Protein AF-A0A0F8DJJ4-F1 (afdb_monomer_lite)

Foldseek 3Di:
DDADDWDQVPDPLPCPLQQQQQLCQAPNSDNVVQVPDVVRRGGQWDWDQDVVVNTITIQHDRLDQPLVLQVPQPQSQWDADPPVSHIDGHPVSDPPPCPSQVPPPRNCVVVVVVVVVDDPDDDPPDDDDPPPPPPPDDD

Sequence (139 aa):
MKDVIIRPERCLGCHSCEVACAVAHSKSKTLFSALGEEPAPKKRISVEYISALEASVPITCRHCEDAPCVSVCPTKALSRDTITSTVSHNPERCVDCWTCSTVCTRFSSLYQLILAAGCWTCLLYTSPSPRDKRQSRMP

Secondary structure (DSSP, 8-state):
-------GGG-----HHHHHHHHHHSSS-SHHHHTT-SSPPPPSEEEEEEGGGTEEEEEE----SS-HHHHT-TT--EEE-TTT--EEE-TTT-----HHHHS-TTTGGGTHHHHHTS--SS-------TTGGGSS---

Structure (mmCIF, N/CA/C/O backbone):
data_AF-A0A0F8DJJ4-F1
#
_entry.id   AF-A0A0F8DJJ4-F1
#
loop_
_atom_site.group_PDB
_atom_site.id
_atom_site.type_symbol
_atom_site.label_atom_id
_atom_site.label_alt_id
_atom_site.label_comp_id
_atom_site.label_asym_id
_atom_site.label_entity_id
_atom_site.label_seq_id
_atom_site.pdbx_PDB_ins_code
_atom_site.Cartn_x
_atom_site.Cartn_y
_atom_site.Cartn_z
_atom_site.occupancy
_atom_site.B_iso_or_equiv
_atom_site.auth_seq_id
_atom_site.auth_comp_id
_atom_site.auth_asym_id
_atom_site.auth_atom_id
_atom_site.pdbx_PDB_model_num
ATOM 1 N N . MET A 1 1 ? -14.661 -1.885 -13.946 1.00 56.75 1 MET A N 1
ATOM 2 C CA . MET A 1 1 ? -13.353 -1.943 -13.261 1.00 56.75 1 MET A CA 1
ATOM 3 C C . MET A 1 1 ? -12.715 -0.564 -13.361 1.00 56.75 1 MET A C 1
ATOM 5 O O . MET A 1 1 ? -12.893 0.076 -14.391 1.00 56.75 1 MET A O 1
ATOM 9 N N . LYS A 1 2 ? -12.108 -0.050 -12.285 1.00 73.31 2 LYS A N 1
ATOM 10 C CA . LYS A 1 2 ? -11.396 1.238 -12.306 1.00 73.31 2 LYS A CA 1
ATOM 11 C C . LYS A 1 2 ? -9.904 0.937 -12.261 1.00 73.31 2 LYS A C 1
ATOM 13 O O . LYS A 1 2 ? -9.431 0.464 -11.234 1.00 73.31 2 LYS A O 1
ATOM 18 N N . ASP A 1 3 ? -9.202 1.229 -13.348 1.00 80.69 3 ASP A N 1
ATOM 19 C CA . ASP A 1 3 ? -7.773 0.949 -13.470 1.00 80.69 3 ASP A CA 1
ATOM 20 C C . ASP A 1 3 ? -6.945 2.221 -13.315 1.00 80.69 3 ASP A C 1
ATOM 22 O O . ASP A 1 3 ? -7.322 3.300 -13.776 1.00 80.69 3 ASP A O 1
ATOM 26 N N . VAL A 1 4 ? -5.792 2.082 -12.663 1.00 86.62 4 VAL A N 1
ATOM 27 C CA . VAL A 1 4 ? -4.810 3.155 -12.501 1.00 86.62 4 VAL A CA 1
ATOM 28 C C . VAL A 1 4 ? -3.564 2.781 -13.290 1.00 86.62 4 VAL A C 1
ATOM 30 O O . VAL A 1 4 ? -2.899 1.792 -12.984 1.00 86.62 4 VAL A O 1
ATOM 33 N N . ILE A 1 5 ? -3.241 3.587 -14.301 1.00 89.12 5 ILE A N 1
ATOM 34 C CA . ILE A 1 5 ? -2.055 3.400 -15.140 1.00 89.12 5 ILE A CA 1
ATOM 35 C C . ILE A 1 5 ? -0.997 4.413 -14.715 1.00 89.12 5 ILE A C 1
ATOM 37 O O . ILE A 1 5 ? -1.226 5.622 -14.743 1.00 89.12 5 ILE A O 1
ATOM 41 N N . ILE A 1 6 ? 0.176 3.908 -14.343 1.00 88.56 6 ILE A N 1
ATOM 42 C CA . ILE A 1 6 ? 1.329 4.715 -13.946 1.00 88.56 6 ILE A CA 1
ATOM 43 C C . ILE A 1 6 ? 2.305 4.746 -15.118 1.00 88.56 6 ILE A C 1
ATOM 45 O O . ILE A 1 6 ? 2.630 3.701 -15.675 1.00 88.56 6 ILE A O 1
ATOM 49 N N . ARG A 1 7 ? 2.759 5.950 -15.475 1.00 91.06 7 ARG A N 1
ATOM 50 C CA . ARG A 1 7 ? 3.767 6.213 -16.510 1.00 91.06 7 ARG A CA 1
ATOM 51 C C . ARG A 1 7 ? 5.056 6.713 -15.849 1.00 91.06 7 ARG A C 1
ATOM 53 O O . ARG A 1 7 ? 5.145 7.919 -15.595 1.00 91.06 7 ARG A O 1
ATOM 60 N N . PRO A 1 8 ? 6.003 5.820 -15.498 1.00 89.38 8 PRO A N 1
ATOM 61 C CA . PRO A 1 8 ? 7.274 6.188 -14.868 1.00 89.38 8 PRO A CA 1
ATOM 62 C C . PRO A 1 8 ? 8.023 7.292 -15.612 1.00 89.38 8 PRO A C 1
ATOM 64 O O . PRO A 1 8 ? 8.563 8.197 -14.989 1.00 89.38 8 PRO A O 1
ATOM 67 N N . GLU A 1 9 ? 7.960 7.280 -16.943 1.00 91.44 9 GLU A N 1
ATOM 68 C CA . GLU A 1 9 ? 8.633 8.227 -17.830 1.00 91.44 9 GLU A CA 1
ATOM 69 C C . GLU A 1 9 ? 8.157 9.682 -17.670 1.00 91.44 9 GLU A C 1
ATOM 71 O O . GLU A 1 9 ? 8.807 10.609 -18.142 1.00 91.44 9 GLU A O 1
ATOM 76 N N . ARG A 1 10 ? 7.017 9.902 -17.001 1.00 92.69 10 ARG A N 1
ATOM 77 C CA . ARG A 1 10 ? 6.477 11.239 -16.697 1.00 92.69 10 ARG A CA 1
ATOM 78 C C . ARG A 1 10 ? 6.611 11.616 -15.224 1.00 92.69 10 ARG A C 1
ATOM 80 O O . ARG A 1 10 ? 6.175 12.697 -14.829 1.00 92.69 10 ARG A O 1
ATOM 87 N N . CYS A 1 11 ? 7.132 10.722 -14.388 1.00 93.69 11 CYS A N 1
ATOM 88 C CA . CYS A 1 11 ? 7.255 10.974 -12.963 1.00 93.69 11 CYS A CA 1
ATOM 89 C C . CYS A 1 11 ? 8.515 11.794 -12.676 1.00 93.69 11 CYS A C 1
ATOM 91 O O . CYS A 1 11 ? 9.627 11.348 -12.930 1.00 93.69 11 CYS A O 1
ATOM 93 N N . LEU A 1 12 ? 8.334 12.975 -12.083 1.00 95.25 12 LEU A N 1
ATOM 94 C CA . LEU A 1 12 ? 9.433 13.866 -11.688 1.00 95.25 12 LEU A CA 1
ATOM 95 C C . LEU A 1 12 ? 9.912 13.642 -10.244 1.00 95.25 12 LEU A C 1
ATOM 97 O O . LEU A 1 12 ? 10.706 14.424 -9.736 1.00 95.25 12 LEU A O 1
ATOM 101 N N . GLY A 1 13 ? 9.365 12.649 -9.536 1.00 94.12 13 GLY A N 1
ATOM 102 C CA . GLY A 1 13 ? 9.729 12.402 -8.139 1.00 94.12 13 GLY A CA 1
ATOM 103 C C . GLY A 1 13 ? 9.310 13.511 -7.161 1.00 94.12 13 GLY A C 1
ATOM 104 O O . GLY A 1 13 ? 9.92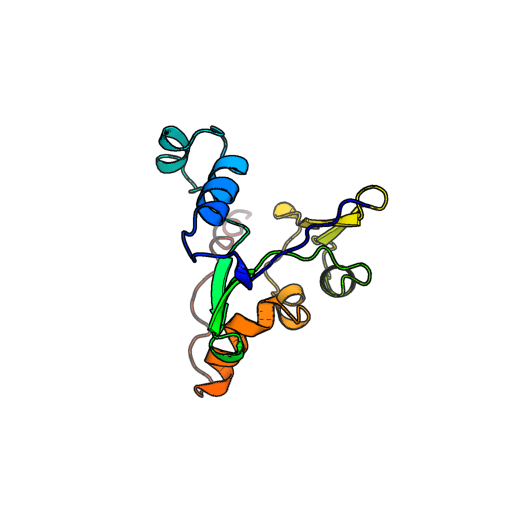1 13.663 -6.118 1.00 94.12 13 GLY A O 1
ATOM 105 N N . CYS A 1 14 ? 8.274 14.306 -7.455 1.00 96.25 14 CYS A N 1
ATOM 106 C CA . CYS A 1 14 ? 7.904 15.471 -6.631 1.00 96.25 14 CYS A CA 1
ATOM 107 C C . CYS A 1 14 ? 7.113 15.154 -5.342 1.00 96.25 14 CYS A C 1
ATOM 109 O O . CYS A 1 14 ? 6.713 16.076 -4.637 1.00 96.25 14 CYS A O 1
ATOM 111 N N . HIS A 1 15 ? 6.816 13.879 -5.056 1.00 95.06 15 HIS A N 1
ATOM 112 C CA . HIS A 1 15 ? 6.054 13.409 -3.879 1.00 95.06 15 HIS A CA 1
ATOM 113 C C . HIS A 1 15 ? 4.646 14.015 -3.672 1.00 95.06 15 HIS A C 1
ATOM 115 O O . HIS A 1 15 ? 3.977 13.726 -2.680 1.00 95.06 15 HIS A O 1
ATOM 121 N N . SER A 1 16 ? 4.121 14.782 -4.630 1.00 96.06 16 SER A N 1
ATOM 122 C CA . SER A 1 16 ? 2.794 15.411 -4.535 1.00 96.06 16 SER A CA 1
ATOM 123 C C . SER A 1 16 ? 1.658 14.399 -4.335 1.00 96.06 16 SER A C 1
ATOM 125 O O . SER A 1 16 ? 0.734 14.644 -3.562 1.00 96.06 16 SER A O 1
ATOM 127 N N . CYS A 1 17 ? 1.749 13.228 -4.973 1.00 95.25 17 CYS A N 1
ATOM 128 C CA . CYS A 1 17 ? 0.775 12.146 -4.821 1.00 95.25 17 CYS A CA 1
ATOM 129 C C . CYS A 1 17 ? 0.747 11.548 -3.404 1.00 95.25 17 CYS A C 1
ATOM 131 O O . CYS A 1 17 ? -0.309 11.121 -2.939 1.00 95.25 17 CYS A O 1
A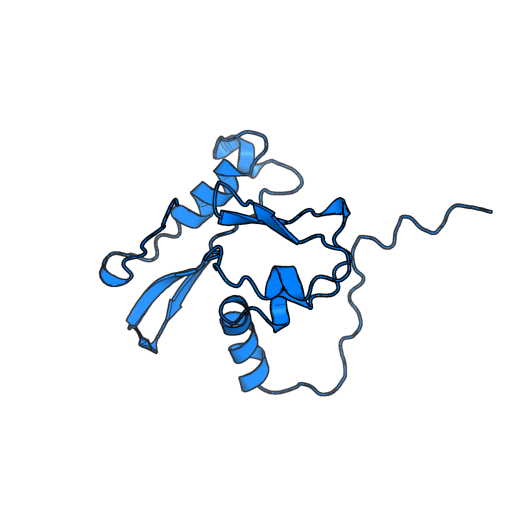TOM 133 N N . GLU A 1 18 ? 1.872 11.559 -2.688 1.00 94.75 18 GLU A N 1
ATOM 134 C CA . GLU A 1 18 ? 1.943 11.097 -1.302 1.00 94.75 18 GLU A CA 1
ATOM 135 C C . GLU A 1 18 ? 1.202 12.049 -0.366 1.00 94.75 18 GLU A C 1
ATOM 137 O O . GLU A 1 18 ? 0.381 11.613 0.444 1.00 94.75 18 GLU A O 1
ATOM 142 N N . VAL A 1 19 ? 1.461 13.352 -0.525 1.00 95.19 19 VAL A N 1
ATOM 143 C CA . VAL A 1 19 ? 0.804 14.421 0.235 1.00 95.19 19 VAL A CA 1
ATOM 144 C C . VAL A 1 19 ? -0.693 14.417 -0.053 1.00 95.19 19 VAL A C 1
ATOM 146 O O . VAL A 1 19 ? -1.497 14.392 0.875 1.00 95.19 19 VAL A O 1
ATOM 149 N N . ALA A 1 20 ? -1.080 14.353 -1.330 1.00 96.19 20 ALA A N 1
ATOM 150 C CA . ALA A 1 20 ? -2.480 14.276 -1.732 1.00 96.19 20 ALA A CA 1
ATOM 151 C C . ALA A 1 20 ? -3.181 13.054 -1.120 1.00 96.19 20 ALA A C 1
ATOM 153 O O . ALA A 1 20 ? -4.308 13.166 -0.644 1.00 96.19 20 ALA A O 1
ATOM 154 N N . CYS A 1 21 ? -2.506 11.901 -1.067 1.00 95.06 21 CYS A N 1
ATOM 155 C CA . CYS A 1 21 ? -3.039 10.704 -0.424 1.00 95.06 21 CYS A CA 1
ATOM 156 C C . CYS A 1 21 ? -3.233 10.905 1.086 1.00 95.06 21 CYS A C 1
ATOM 158 O O . CYS A 1 21 ? -4.302 10.593 1.609 1.00 95.06 21 CYS A O 1
ATOM 160 N N . ALA A 1 22 ? -2.237 11.448 1.789 1.00 94.94 22 ALA A N 1
ATOM 161 C CA . ALA A 1 22 ? -2.355 11.722 3.218 1.00 94.94 22 ALA A CA 1
ATOM 162 C C . ALA A 1 22 ? -3.521 12.683 3.509 1.00 94.94 22 ALA A C 1
ATOM 164 O O . ALA A 1 22 ? -4.381 12.365 4.327 1.00 94.94 22 ALA A O 1
ATOM 165 N N . VAL A 1 23 ? -3.627 13.795 2.773 1.00 96.00 23 VAL A N 1
ATOM 166 C CA . VAL A 1 23 ? -4.724 14.770 2.918 1.00 96.00 23 VAL A CA 1
ATOM 167 C C . VAL A 1 23 ? -6.083 14.143 2.595 1.00 96.00 23 VAL A C 1
ATOM 169 O O . VAL A 1 23 ? -7.039 14.312 3.347 1.00 96.00 23 VAL A O 1
ATOM 172 N N . ALA A 1 24 ? -6.182 13.340 1.532 1.00 95.19 24 ALA A N 1
ATOM 173 C CA . ALA A 1 24 ? -7.421 12.640 1.187 1.00 95.19 24 ALA A CA 1
ATOM 174 C C . ALA A 1 24 ? -7.887 11.674 2.289 1.00 95.19 24 ALA A C 1
ATOM 176 O O . ALA A 1 24 ? -9.073 11.351 2.372 1.00 95.19 24 ALA A O 1
ATOM 177 N N . HIS A 1 25 ? -6.982 11.229 3.161 1.00 92.06 25 HIS A N 1
ATOM 178 C CA . HIS A 1 25 ? -7.269 10.324 4.268 1.00 92.06 25 HIS A CA 1
ATOM 179 C C . HIS A 1 25 ? -7.164 10.957 5.657 1.00 92.06 25 HIS A C 1
ATOM 181 O O . HIS A 1 25 ? -7.378 10.251 6.642 1.00 92.06 25 HIS A O 1
ATOM 187 N N . SER A 1 26 ? -6.923 12.265 5.739 1.00 94.94 26 SER A N 1
ATOM 188 C CA . SER A 1 26 ? -7.065 13.025 6.976 1.00 94.94 26 SER A CA 1
ATOM 189 C C . SER A 1 26 ? -8.543 13.204 7.332 1.00 94.94 26 SER A C 1
ATOM 191 O O . SER A 1 26 ? -9.436 12.954 6.507 1.00 94.94 26 SER A O 1
ATOM 193 N N . LYS A 1 27 ? -8.826 13.606 8.570 1.00 93.81 27 LYS A N 1
ATOM 194 C CA . LYS A 1 27 ? -10.182 13.958 9.009 1.00 93.81 27 LYS A CA 1
ATOM 195 C C . LYS A 1 27 ? -10.622 15.287 8.393 1.00 93.81 27 LYS A C 1
ATOM 197 O O . LYS A 1 27 ? -11.766 15.410 7.973 1.00 93.81 27 LYS A O 1
ATOM 202 N N . SER A 1 28 ? -9.704 16.246 8.302 1.00 93.38 28 SER A N 1
ATOM 203 C CA . SER A 1 28 ? -9.949 17.612 7.825 1.00 93.38 28 SER A CA 1
ATOM 204 C C . SER A 1 28 ? -10.085 17.752 6.308 1.00 93.38 28 SER A C 1
ATOM 206 O O . SER A 1 28 ? -10.713 18.700 5.849 1.00 93.38 28 SER A O 1
ATOM 208 N N . LYS A 1 29 ? -9.499 16.837 5.521 1.00 94.44 29 LYS A N 1
ATOM 209 C CA . LYS A 1 29 ? -9.424 16.897 4.045 1.00 94.44 29 LYS A CA 1
ATOM 210 C C . LYS A 1 29 ? -8.739 18.146 3.476 1.00 94.44 29 LYS A C 1
ATOM 212 O O . LYS A 1 29 ? -8.823 18.395 2.276 1.00 94.44 29 LYS A O 1
ATOM 217 N N . THR A 1 30 ? -8.029 18.912 4.300 1.00 94.62 30 THR A N 1
ATOM 218 C CA . THR A 1 30 ? -7.296 20.115 3.893 1.00 94.62 30 THR A CA 1
ATOM 219 C C . THR A 1 30 ? -5.847 20.014 4.346 1.00 94.62 30 THR A C 1
ATOM 221 O O . THR A 1 30 ? -5.559 19.486 5.416 1.00 94.62 30 THR A O 1
ATOM 224 N N . LEU A 1 31 ? -4.913 20.512 3.530 1.00 92.38 31 LEU A N 1
ATOM 225 C CA . LEU A 1 31 ? -3.481 20.352 3.796 1.00 92.38 31 LEU A CA 1
ATOM 226 C C . LEU A 1 31 ? -3.067 20.950 5.148 1.00 92.38 31 LEU A C 1
ATOM 228 O O . LEU A 1 31 ? -2.474 20.255 5.964 1.00 92.38 31 LEU A O 1
ATOM 232 N N . PHE A 1 32 ? -3.407 22.215 5.398 1.00 93.62 32 PHE A N 1
ATOM 233 C CA . PHE A 1 32 ? -2.969 22.925 6.602 1.00 93.62 32 PHE A CA 1
ATOM 234 C C . PHE A 1 32 ? -3.523 22.317 7.891 1.00 93.62 32 PHE A C 1
ATOM 236 O O . PHE A 1 32 ? -2.795 22.194 8.870 1.00 93.62 32 PHE A O 1
ATOM 243 N N . SER A 1 33 ? -4.789 21.898 7.891 1.00 92.19 33 SER A N 1
ATOM 244 C CA . SER A 1 33 ? -5.397 21.271 9.065 1.00 92.19 33 SER A CA 1
ATOM 245 C C . SER A 1 33 ? -4.902 19.838 9.269 1.00 92.19 33 SER A C 1
ATOM 247 O O . SER A 1 33 ? -4.706 19.428 10.408 1.00 92.19 33 SER A O 1
ATOM 249 N N . ALA A 1 34 ? -4.631 19.098 8.187 1.00 92.88 34 ALA A N 1
ATOM 250 C CA . ALA A 1 34 ? -4.129 17.726 8.244 1.00 92.88 34 ALA A CA 1
ATOM 251 C C . ALA A 1 34 ? -2.755 17.607 8.923 1.00 92.88 34 ALA A C 1
ATOM 253 O O . ALA A 1 34 ? -2.468 16.573 9.522 1.00 92.88 34 ALA A O 1
ATOM 254 N N . LEU A 1 35 ? -1.919 18.650 8.851 1.00 90.94 35 LEU A N 1
ATOM 255 C CA . LEU A 1 35 ? -0.599 18.684 9.494 1.00 90.94 35 LEU A CA 1
ATOM 256 C C . LEU A 1 35 ? -0.669 18.674 11.028 1.00 90.94 35 LEU A C 1
ATOM 258 O O . LEU A 1 35 ? 0.282 18.235 11.664 1.00 90.94 35 LEU A O 1
ATOM 262 N N . GLY A 1 36 ? -1.768 19.160 11.612 1.00 92.69 36 GLY A N 1
ATOM 263 C CA . GLY A 1 36 ? -1.967 19.226 13.063 1.00 92.69 36 GLY A CA 1
ATOM 264 C C . GLY A 1 36 ? -2.830 18.100 13.637 1.00 92.69 36 GLY A C 1
ATOM 265 O O . GLY A 1 36 ? -3.219 18.172 14.800 1.00 92.69 36 GLY A O 1
ATOM 266 N N . GLU A 1 37 ? -3.201 17.096 12.838 1.00 93.12 37 GLU A N 1
ATOM 267 C CA . GLU A 1 37 ? -4.032 15.986 13.309 1.00 93.12 37 GLU A CA 1
ATOM 268 C C . GLU A 1 37 ? -3.226 14.967 14.118 1.00 93.12 37 GLU A C 1
ATOM 270 O O . GLU A 1 37 ? -2.165 14.519 13.692 1.00 93.12 37 GLU A O 1
ATOM 275 N N . GLU A 1 38 ? -3.799 14.519 15.238 1.00 92.06 38 GLU A N 1
ATOM 276 C CA . GLU A 1 38 ? -3.292 13.394 16.023 1.00 92.06 38 GLU A CA 1
ATOM 277 C C . GLU A 1 38 ? -4.325 12.248 16.041 1.00 92.06 38 GLU A C 1
ATOM 279 O O . GLU A 1 38 ? -5.464 12.435 16.497 1.00 92.06 38 GLU A O 1
ATOM 284 N N . PRO A 1 39 ? -3.986 11.047 15.531 1.00 87.81 39 PRO A N 1
ATOM 285 C CA . PRO A 1 39 ? -2.723 10.683 14.880 1.00 87.81 39 PRO A CA 1
ATOM 286 C C . PRO A 1 39 ? -2.572 11.305 13.483 1.00 87.81 39 PRO A C 1
ATOM 288 O O . PRO A 1 39 ? -3.561 11.459 12.761 1.00 87.81 39 PRO A O 1
ATOM 291 N N . ALA A 1 40 ? -1.324 11.553 13.075 1.00 88.38 40 ALA A N 1
ATOM 292 C CA . ALA A 1 40 ? -1.015 12.083 11.751 1.00 88.38 40 ALA A CA 1
ATOM 293 C C . ALA A 1 40 ? -1.582 11.196 10.618 1.00 88.38 40 ALA A C 1
ATOM 295 O O . ALA A 1 40 ? -1.502 9.956 10.683 1.00 88.38 40 ALA A O 1
ATOM 296 N N . PRO A 1 41 ? -2.134 11.798 9.549 1.00 91.00 41 PRO A N 1
ATOM 297 C CA . PRO A 1 41 ? -2.686 11.052 8.430 1.00 91.00 41 PRO A CA 1
ATOM 298 C C . PRO A 1 41 ? -1.596 10.274 7.691 1.00 91.00 41 PRO A C 1
ATOM 300 O O . PRO A 1 41 ? -0.538 10.797 7.343 1.00 91.00 41 PRO A O 1
ATOM 303 N N . LYS A 1 42 ? -1.869 8.998 7.411 1.00 89.00 42 LYS A N 1
ATOM 304 C CA . LYS A 1 42 ? -0.912 8.102 6.751 1.00 89.00 42 LYS A CA 1
ATOM 305 C C . LYS A 1 42 ? -1.113 8.088 5.238 1.00 89.00 42 LYS A C 1
ATOM 307 O O . LYS A 1 42 ? -2.215 7.813 4.754 1.00 89.00 42 LYS A O 1
ATOM 312 N N . LYS A 1 43 ? -0.024 8.303 4.493 1.00 90.19 43 LYS A N 1
ATOM 313 C CA . LYS A 1 43 ? 0.032 8.049 3.046 1.00 90.19 43 LYS A CA 1
ATOM 314 C C . LYS A 1 43 ? -0.088 6.546 2.752 1.00 90.19 43 LYS A C 1
ATOM 316 O O . LYS A 1 43 ? 0.378 5.715 3.527 1.00 90.19 43 LYS A O 1
ATOM 321 N N . ARG A 1 44 ? -0.710 6.201 1.621 1.00 91.00 44 ARG A N 1
ATOM 322 C CA . ARG A 1 44 ? -0.816 4.826 1.073 1.00 91.00 44 ARG A CA 1
ATOM 323 C C . ARG A 1 44 ? -0.133 4.683 -0.297 1.00 91.00 44 ARG A C 1
ATOM 325 O O . ARG A 1 44 ? -0.308 3.679 -0.982 1.00 91.00 44 ARG A O 1
ATOM 332 N N . ILE A 1 45 ? 0.600 5.715 -0.704 1.00 91.19 45 ILE A N 1
ATOM 333 C CA . ILE A 1 45 ? 1.405 5.778 -1.924 1.00 91.19 45 ILE A CA 1
ATOM 334 C C . ILE A 1 45 ? 2.816 6.154 -1.477 1.00 91.19 45 ILE A C 1
ATOM 336 O O . ILE A 1 45 ? 2.955 7.019 -0.610 1.00 91.19 45 ILE A O 1
ATOM 340 N N . SER A 1 46 ? 3.824 5.492 -2.035 1.00 90.88 46 SER A N 1
ATOM 341 C CA . SER A 1 46 ? 5.241 5.769 -1.791 1.00 90.88 46 SER A CA 1
ATOM 342 C C . SER A 1 46 ? 5.931 6.027 -3.121 1.00 90.88 46 SER A C 1
ATOM 344 O O . SER A 1 46 ? 5.813 5.197 -4.013 1.00 90.88 46 SER A O 1
ATOM 346 N N . VAL A 1 47 ? 6.617 7.149 -3.300 1.00 91.62 47 VAL A N 1
ATOM 347 C CA . VAL A 1 47 ? 7.438 7.380 -4.497 1.00 91.62 47 VAL A CA 1
ATOM 348 C C . VAL A 1 47 ? 8.844 6.869 -4.227 1.00 91.62 47 VAL A C 1
ATOM 350 O O . VAL A 1 47 ? 9.502 7.329 -3.299 1.00 91.62 47 VAL A O 1
ATOM 353 N N . GLU A 1 48 ? 9.308 5.939 -5.058 1.00 89.75 48 GLU A N 1
ATOM 354 C CA . GLU A 1 48 ? 10.644 5.350 -4.950 1.00 89.75 48 GLU A CA 1
ATOM 355 C C . GLU A 1 48 ? 11.418 5.530 -6.252 1.00 89.75 48 GLU A C 1
ATOM 357 O O . GLU A 1 48 ? 10.857 5.422 -7.342 1.00 89.75 48 GLU A O 1
ATOM 362 N N . TYR A 1 49 ? 12.716 5.807 -6.145 1.00 88.12 49 TYR A N 1
ATOM 363 C CA . TYR A 1 49 ? 13.612 5.805 -7.294 1.00 88.12 49 TYR A CA 1
ATOM 364 C C . TYR A 1 49 ? 14.096 4.380 -7.560 1.00 88.12 49 TYR A C 1
ATOM 366 O O . TYR A 1 49 ? 14.708 3.757 -6.693 1.00 88.12 49 TYR A O 1
ATOM 374 N N . ILE A 1 50 ? 13.817 3.860 -8.754 1.00 86.56 50 ILE A N 1
ATOM 375 C CA . ILE A 1 50 ? 14.214 2.511 -9.157 1.0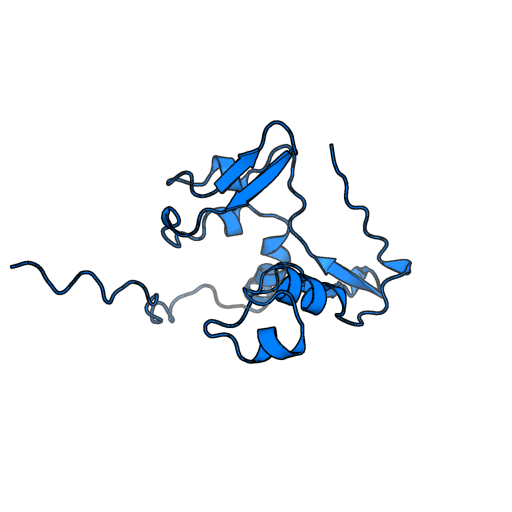0 86.56 50 ILE A CA 1
ATOM 376 C C . ILE A 1 50 ? 15.395 2.641 -10.113 1.00 86.56 50 ILE A C 1
ATOM 378 O O . ILE A 1 50 ? 15.216 2.993 -11.277 1.00 86.56 50 ILE A O 1
ATOM 382 N N . SER A 1 51 ? 16.597 2.317 -9.629 1.00 85.19 51 SER A N 1
ATOM 383 C CA . SER A 1 51 ? 17.842 2.424 -10.405 1.00 85.19 51 SER A CA 1
ATOM 384 C C . SER A 1 51 ? 17.793 1.642 -11.718 1.00 85.19 51 SER A C 1
ATOM 386 O O . SER A 1 51 ? 18.207 2.158 -12.745 1.00 85.19 51 SER A O 1
ATOM 388 N N . ALA A 1 52 ? 17.203 0.442 -11.716 1.00 84.81 52 ALA A N 1
ATOM 389 C CA . ALA A 1 52 ? 17.054 -0.390 -12.914 1.00 84.81 52 ALA A CA 1
ATOM 390 C C . ALA A 1 52 ? 16.171 0.231 -14.017 1.00 84.81 52 ALA A C 1
ATOM 392 O O . ALA A 1 52 ? 16.222 -0.220 -15.156 1.00 84.81 52 ALA A O 1
ATOM 393 N N . LEU A 1 53 ? 15.341 1.223 -13.680 1.00 83.06 53 LEU A N 1
ATOM 394 C CA . LEU A 1 53 ? 14.488 1.951 -14.625 1.00 83.06 53 LEU A CA 1
ATOM 395 C C . LEU A 1 53 ? 14.959 3.396 -14.844 1.00 83.06 53 LEU A C 1
ATOM 397 O O . LEU A 1 53 ? 14.311 4.120 -15.592 1.00 83.06 53 LEU A O 1
ATOM 401 N N . GLU A 1 54 ? 16.014 3.824 -14.140 1.00 88.44 54 GLU A N 1
ATOM 402 C CA . GLU A 1 54 ? 16.491 5.213 -14.066 1.00 88.44 54 GLU A CA 1
ATOM 403 C C . GLU A 1 54 ? 15.370 6.244 -13.816 1.00 88.44 54 GLU A C 1
ATOM 405 O O . GLU A 1 54 ? 15.457 7.403 -14.219 1.00 88.44 54 GLU A O 1
ATOM 410 N N . ALA A 1 55 ? 14.301 5.836 -13.124 1.00 89.25 55 ALA A N 1
ATOM 411 C CA . ALA A 1 55 ? 13.080 6.620 -12.982 1.00 89.25 55 ALA A CA 1
ATOM 412 C C . ALA A 1 55 ? 12.482 6.519 -11.575 1.00 89.25 55 ALA A C 1
ATOM 414 O O . ALA A 1 55 ? 12.566 5.490 -10.896 1.00 89.25 55 ALA A O 1
ATOM 415 N N . SER A 1 56 ? 11.810 7.593 -11.156 1.00 92.12 56 SER A N 1
ATOM 416 C CA . SER A 1 56 ? 10.944 7.578 -9.979 1.00 92.12 56 SER A CA 1
ATOM 417 C C . SER A 1 56 ? 9.605 6.923 -10.308 1.00 92.12 56 SER A C 1
ATOM 419 O O . SER A 1 56 ? 8.999 7.194 -11.343 1.00 92.12 56 SER A O 1
ATOM 421 N N . VAL A 1 57 ? 9.108 6.075 -9.411 1.00 91.25 57 VAL A N 1
ATOM 422 C CA . VAL A 1 57 ? 7.844 5.359 -9.588 1.00 91.25 57 VAL A CA 1
ATOM 423 C C . VAL A 1 57 ? 6.996 5.482 -8.324 1.00 91.25 57 VAL A C 1
ATOM 425 O O . VAL A 1 57 ? 7.453 5.107 -7.243 1.00 91.25 57 VAL A O 1
ATOM 428 N N . PRO A 1 58 ? 5.743 5.963 -8.423 1.00 91.19 58 PRO A N 1
ATOM 429 C CA . PRO A 1 58 ? 4.796 5.849 -7.327 1.00 91.19 58 PRO A CA 1
ATOM 430 C C . PRO A 1 58 ? 4.372 4.384 -7.162 1.00 91.19 58 PRO A C 1
ATOM 432 O O . PRO A 1 58 ? 3.750 3.783 -8.033 1.00 91.19 58 PRO A O 1
ATOM 435 N N . ILE A 1 59 ? 4.696 3.802 -6.020 1.00 88.50 59 ILE A N 1
ATOM 436 C CA . ILE A 1 59 ? 4.278 2.478 -5.588 1.00 88.50 59 ILE A CA 1
ATOM 437 C C . ILE A 1 59 ? 2.994 2.621 -4.771 1.00 88.50 59 ILE A C 1
ATOM 439 O O . ILE A 1 59 ? 2.924 3.355 -3.785 1.00 88.50 59 ILE A O 1
ATOM 443 N N . THR A 1 60 ? 1.957 1.900 -5.184 1.00 89.00 60 THR A N 1
ATOM 444 C CA . THR A 1 60 ? 0.660 1.850 -4.505 1.00 89.00 60 THR A CA 1
ATOM 445 C C . THR A 1 60 ? 0.099 0.429 -4.530 1.00 89.00 60 THR A C 1
ATOM 447 O O . THR A 1 60 ? 0.608 -0.444 -5.242 1.00 89.00 60 THR A O 1
ATOM 450 N N . CYS A 1 61 ? -0.949 0.177 -3.742 1.00 89.75 61 CYS A N 1
ATOM 451 C CA . CYS A 1 61 ? -1.696 -1.069 -3.835 1.00 89.75 61 CYS A CA 1
ATOM 452 C C . CYS A 1 61 ? -2.275 -1.201 -5.248 1.00 89.75 61 CYS A C 1
ATOM 454 O O . CYS A 1 61 ? -2.978 -0.316 -5.724 1.00 89.75 61 CYS A O 1
ATOM 456 N N . ARG A 1 62 ? -1.996 -2.322 -5.915 1.00 89.12 62 ARG A N 1
ATOM 457 C CA . ARG A 1 62 ? -2.492 -2.579 -7.274 1.00 89.12 62 ARG A CA 1
ATOM 458 C C . ARG A 1 62 ? -3.914 -3.130 -7.313 1.00 89.12 62 ARG A C 1
ATOM 460 O O . ARG A 1 62 ? -4.424 -3.337 -8.403 1.00 89.12 62 ARG A O 1
ATOM 467 N N . HIS A 1 63 ? -4.510 -3.406 -6.150 1.00 90.06 63 HIS A N 1
ATOM 468 C CA . HIS A 1 63 ? -5.813 -4.064 -6.033 1.00 90.06 63 HIS A CA 1
ATOM 469 C C . HIS A 1 63 ? -5.921 -5.293 -6.951 1.00 90.06 63 HIS A C 1
ATOM 471 O O . HIS A 1 63 ? -6.840 -5.404 -7.756 1.00 90.06 63 HIS A O 1
ATOM 477 N N . CYS A 1 64 ? -4.921 -6.180 -6.845 1.00 88.12 64 CYS A N 1
ATOM 478 C CA . CYS A 1 64 ? -4.758 -7.328 -7.731 1.00 88.12 64 CYS A CA 1
ATOM 479 C C . CYS A 1 64 ? -6.039 -8.172 -7.819 1.00 88.12 64 CYS A C 1
ATOM 481 O O . CYS A 1 64 ? -6.820 -8.250 -6.868 1.00 88.12 64 CYS A O 1
ATOM 483 N N . GLU A 1 65 ? -6.247 -8.816 -8.962 1.00 87.06 65 GLU A N 1
ATOM 484 C CA . GLU A 1 65 ? -7.407 -9.680 -9.184 1.00 87.06 65 GLU A CA 1
ATOM 485 C C . GLU A 1 65 ? -7.357 -10.940 -8.312 1.00 87.06 65 GLU A C 1
ATOM 487 O O . GLU A 1 65 ? -8.337 -11.264 -7.644 1.00 87.06 65 GLU A O 1
ATOM 492 N N . ASP A 1 66 ? -6.190 -11.580 -8.261 1.00 86.81 66 ASP A N 1
ATOM 493 C CA . ASP A 1 66 ? -5.887 -12.758 -7.447 1.00 86.81 66 ASP A CA 1
ATOM 494 C C . ASP A 1 66 ? -5.727 -12.431 -5.951 1.00 86.81 66 ASP A C 1
ATOM 496 O O . ASP A 1 66 ? -6.037 -13.261 -5.099 1.00 86.81 66 ASP A O 1
ATOM 500 N N . ALA A 1 67 ? -5.263 -11.215 -5.634 1.00 89.94 67 ALA A N 1
ATOM 501 C CA . ALA A 1 67 ? -5.105 -10.653 -4.290 1.00 89.94 67 ALA A CA 1
ATOM 502 C C . ALA A 1 67 ? -4.650 -11.682 -3.227 1.00 89.94 67 ALA A C 1
ATOM 504 O O . ALA A 1 67 ? -5.367 -11.906 -2.245 1.00 89.94 67 ALA A O 1
ATOM 505 N N . PRO A 1 68 ? -3.440 -12.268 -3.337 1.00 91.56 68 PRO A N 1
ATOM 506 C CA . PRO A 1 68 ? -2.975 -13.314 -2.417 1.00 91.56 68 PRO A CA 1
ATOM 507 C C . PRO A 1 68 ? -2.969 -12.859 -0.951 1.00 91.56 68 PRO A C 1
ATOM 509 O O . PRO A 1 68 ? -3.185 -13.657 -0.043 1.00 91.56 68 PRO A O 1
ATOM 512 N N . CYS A 1 69 ? -2.796 -11.555 -0.712 1.00 92.94 69 CYS A N 1
ATOM 513 C CA . CYS A 1 69 ? -2.880 -10.945 0.611 1.00 92.94 69 CYS A CA 1
ATOM 514 C C . CYS A 1 69 ? -4.249 -11.126 1.297 1.00 92.94 69 CYS A C 1
ATOM 516 O O . CYS A 1 69 ? -4.293 -11.214 2.523 1.00 92.94 69 CYS A O 1
ATOM 518 N N . VAL A 1 70 ? -5.349 -11.200 0.537 1.00 94.19 70 VAL A N 1
ATOM 519 C CA . VAL A 1 70 ? -6.698 -11.476 1.058 1.00 94.19 70 VAL A CA 1
ATOM 520 C C . VAL A 1 70 ? -6.806 -12.946 1.455 1.00 94.19 70 VAL A C 1
ATOM 522 O O . VAL A 1 70 ? -7.253 -13.246 2.561 1.00 94.19 70 VAL A O 1
ATOM 525 N N . SER A 1 71 ? -6.333 -13.849 0.594 1.00 92.50 71 SER A N 1
ATOM 526 C CA . SER A 1 71 ? -6.414 -15.302 0.788 1.00 92.50 71 SER A CA 1
ATOM 527 C C . SER A 1 71 ? -5.643 -15.794 2.014 1.00 92.50 71 SER A C 1
ATOM 529 O O . SER A 1 71 ? -6.102 -16.703 2.698 1.00 92.50 71 SER A O 1
ATOM 531 N N . VAL A 1 72 ? -4.498 -15.179 2.331 1.00 94.38 72 VAL A N 1
ATOM 532 C CA . VAL A 1 72 ? -3.671 -15.582 3.485 1.00 94.38 72 VAL A CA 1
ATOM 533 C C . VAL A 1 72 ? -4.049 -14.910 4.804 1.00 94.38 72 VAL A C 1
ATOM 535 O O . VAL A 1 72 ? -3.439 -15.205 5.827 1.00 94.38 72 VAL A O 1
ATOM 538 N N . CYS A 1 73 ? -5.005 -13.976 4.818 1.00 94.81 73 CYS A N 1
ATOM 539 C CA . CYS A 1 73 ? -5.336 -13.224 6.026 1.00 94.81 73 CYS A CA 1
ATOM 540 C C . CYS A 1 73 ? -6.173 -14.080 7.003 1.00 94.81 73 CYS A C 1
ATOM 542 O O . CYS A 1 73 ? -7.361 -14.295 6.746 1.00 94.81 73 CYS A O 1
ATOM 544 N N . PRO A 1 74 ? -5.631 -14.503 8.165 1.00 93.25 74 PRO A N 1
ATOM 545 C CA . PRO A 1 74 ? -6.321 -15.451 9.047 1.00 93.25 74 PRO A CA 1
ATOM 546 C C . PRO A 1 74 ? -7.577 -14.854 9.695 1.00 93.25 74 PRO A C 1
ATOM 548 O O . PRO A 1 74 ? -8.577 -15.539 9.891 1.00 93.25 74 PRO A O 1
ATOM 551 N N . THR A 1 75 ? -7.562 -13.552 9.993 1.00 94.75 75 THR A N 1
ATOM 552 C CA . THR A 1 75 ? -8.682 -12.853 10.643 1.00 94.75 75 THR A CA 1
ATOM 553 C C . THR A 1 75 ? -9.687 -12.259 9.657 1.00 94.75 75 THR A C 1
ATOM 555 O O . THR A 1 75 ? -10.696 -11.673 10.076 1.00 94.75 75 THR A O 1
ATOM 558 N N . LYS A 1 76 ? -9.428 -12.400 8.346 1.00 93.62 76 LYS A N 1
ATOM 559 C CA . LYS A 1 76 ? -10.188 -11.760 7.259 1.00 93.62 76 LYS A CA 1
ATOM 560 C C . LYS A 1 76 ? -10.278 -10.236 7.430 1.00 93.62 76 LYS A C 1
ATOM 562 O O . LYS A 1 76 ? -11.323 -9.629 7.208 1.00 93.62 76 LYS A O 1
ATOM 567 N N . ALA A 1 77 ? -9.184 -9.620 7.881 1.00 95.62 77 ALA A N 1
ATOM 568 C CA . ALA A 1 77 ? -9.043 -8.166 7.958 1.00 95.62 77 ALA A CA 1
ATOM 569 C C . ALA A 1 77 ? -8.897 -7.519 6.572 1.00 95.62 77 ALA A C 1
ATOM 571 O O . ALA A 1 77 ? -9.218 -6.346 6.406 1.00 95.62 77 ALA A O 1
ATOM 572 N N . LEU A 1 78 ? -8.419 -8.273 5.582 1.00 94.31 78 LEU A N 1
ATOM 573 C CA . LEU A 1 78 ? -8.388 -7.862 4.184 1.00 94.31 78 LEU A CA 1
ATOM 574 C C . LEU A 1 78 ? -9.586 -8.454 3.444 1.00 94.31 78 LEU A C 1
ATOM 576 O O . LEU A 1 78 ? -9.930 -9.617 3.651 1.00 94.31 78 LEU A O 1
ATOM 580 N N . SER A 1 79 ? -10.209 -7.662 2.576 1.00 93.81 79 SER A N 1
ATOM 581 C CA . SER A 1 79 ? -11.323 -8.116 1.738 1.00 93.81 79 SER A CA 1
ATOM 582 C C . SER A 1 79 ? -11.277 -7.455 0.368 1.00 93.81 79 SER A C 1
ATOM 584 O O . SER A 1 79 ? -10.764 -6.346 0.234 1.00 93.81 79 SER A O 1
ATOM 586 N N . ARG A 1 80 ? -11.799 -8.134 -0.653 1.00 91.62 80 ARG A N 1
ATOM 587 C CA . ARG A 1 80 ? -11.932 -7.588 -2.005 1.00 91.62 80 ARG A CA 1
ATOM 588 C C . ARG A 1 80 ? -13.399 -7.304 -2.284 1.00 91.62 80 ARG A C 1
ATOM 590 O O . ARG A 1 80 ? -14.237 -8.190 -2.154 1.00 91.62 80 ARG A O 1
ATOM 597 N N . ASP A 1 81 ? -13.691 -6.074 -2.671 1.00 90.12 81 ASP A N 1
ATOM 598 C CA . ASP A 1 81 ? -15.023 -5.666 -3.095 1.00 90.12 81 ASP A CA 1
ATOM 599 C C . ASP A 1 81 ? -15.317 -6.219 -4.500 1.00 90.12 81 ASP A C 1
ATOM 601 O O . ASP A 1 81 ? -14.505 -6.078 -5.417 1.00 90.12 81 ASP A O 1
ATOM 605 N N . THR A 1 82 ? -16.464 -6.873 -4.678 1.00 84.69 82 THR A N 1
ATOM 606 C CA . THR A 1 82 ? -16.815 -7.556 -5.933 1.00 84.69 82 THR A CA 1
ATOM 607 C C . THR A 1 82 ? -17.221 -6.5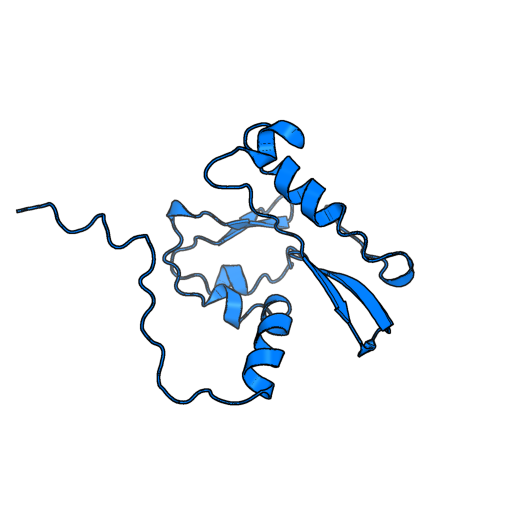98 -7.051 1.00 84.69 82 THR A C 1
ATOM 609 O O . THR A 1 82 ? -17.091 -6.948 -8.220 1.00 84.69 82 THR A O 1
ATOM 612 N N . ILE A 1 83 ? -17.668 -5.385 -6.717 1.00 84.88 83 ILE A N 1
ATOM 613 C CA . ILE A 1 83 ? -18.168 -4.392 -7.673 1.00 84.88 83 ILE A CA 1
ATOM 614 C C . ILE A 1 83 ? -17.011 -3.518 -8.163 1.00 84.88 83 ILE A C 1
ATOM 616 O O . ILE A 1 83 ? -16.808 -3.313 -9.361 1.00 84.88 83 ILE A O 1
ATOM 620 N N . THR A 1 84 ? -16.225 -2.994 -7.226 1.00 85.12 84 THR A N 1
ATOM 621 C CA . THR A 1 84 ? -15.121 -2.071 -7.504 1.00 85.12 84 THR A CA 1
ATOM 622 C C . THR A 1 84 ? -13.795 -2.780 -7.741 1.00 85.12 84 THR A C 1
ATOM 624 O O . THR A 1 84 ? -12.881 -2.151 -8.263 1.00 85.12 84 THR A O 1
ATOM 627 N N . SER A 1 85 ? -13.685 -4.071 -7.393 1.00 86.38 85 SER A N 1
ATOM 628 C CA . SER A 1 85 ? -12.423 -4.828 -7.383 1.00 86.38 85 SER A CA 1
ATOM 629 C C . SER A 1 85 ? -11.370 -4.275 -6.413 1.00 86.38 85 SER A C 1
ATOM 631 O O . SER A 1 85 ? -10.201 -4.642 -6.483 1.00 86.38 85 SER A O 1
ATOM 633 N N . THR A 1 86 ? -11.774 -3.418 -5.470 1.00 89.94 86 THR A N 1
ATOM 634 C CA . THR A 1 86 ? -10.861 -2.781 -4.516 1.00 89.94 86 THR A CA 1
ATOM 635 C C . THR A 1 86 ? -10.543 -3.729 -3.367 1.00 89.94 86 THR A C 1
ATOM 637 O O . THR A 1 86 ? -11.442 -4.239 -2.700 1.00 89.94 86 THR A O 1
ATOM 640 N N . VAL A 1 87 ? -9.257 -3.914 -3.084 1.00 92.12 87 VAL A N 1
ATOM 641 C CA . VAL A 1 87 ? -8.796 -4.558 -1.844 1.00 92.12 87 VAL A CA 1
ATOM 642 C C . VAL A 1 87 ? -8.803 -3.541 -0.701 1.00 92.12 87 VAL A C 1
ATOM 644 O O . VAL A 1 87 ? -8.126 -2.516 -0.777 1.00 92.12 87 VAL A O 1
ATOM 647 N N . SER A 1 88 ? -9.551 -3.831 0.361 1.00 92.19 88 SER A N 1
ATOM 648 C CA . SER A 1 88 ? -9.715 -2.995 1.551 1.00 92.19 88 SER A CA 1
ATOM 649 C C . SER A 1 88 ? -9.116 -3.657 2.795 1.00 92.19 88 SER A C 1
ATOM 651 O O . SER A 1 88 ? -9.019 -4.881 2.877 1.00 92.19 88 SER A O 1
ATOM 653 N N . HIS A 1 89 ? -8.710 -2.837 3.768 1.00 92.44 89 HIS A N 1
ATOM 654 C CA . HIS A 1 89 ? -8.131 -3.267 5.043 1.00 92.44 89 HIS A CA 1
ATOM 655 C C . HIS A 1 89 ? -8.963 -2.738 6.213 1.00 92.44 89 HIS A C 1
ATOM 657 O O . HIS A 1 89 ? -9.134 -1.525 6.350 1.00 92.44 89 HIS A O 1
ATOM 663 N N . ASN A 1 90 ? -9.425 -3.645 7.073 1.00 93.81 90 ASN A N 1
ATOM 664 C CA . ASN A 1 90 ? -10.102 -3.336 8.322 1.00 93.81 90 ASN A CA 1
ATOM 665 C C . ASN A 1 90 ? -9.107 -3.413 9.504 1.00 93.81 90 ASN A C 1
ATOM 667 O O . ASN A 1 90 ? -8.724 -4.518 9.906 1.00 93.81 90 ASN A O 1
ATOM 671 N N . PRO A 1 91 ? -8.710 -2.268 10.094 1.00 88.75 91 PRO A N 1
ATOM 672 C CA . PRO A 1 91 ? -7.731 -2.237 11.180 1.00 88.75 91 PRO A CA 1
ATOM 673 C C . PRO A 1 91 ? -8.229 -2.878 12.484 1.00 88.75 91 PRO A C 1
ATOM 675 O O . PRO A 1 91 ? -7.410 -3.377 13.253 1.00 88.75 91 PRO A O 1
ATOM 678 N N . GLU A 1 92 ? -9.542 -2.920 12.728 1.00 93.88 92 GLU A N 1
ATOM 679 C CA . GLU A 1 92 ? -10.119 -3.488 13.956 1.00 93.88 92 GLU A CA 1
ATOM 680 C C . GLU A 1 92 ? -10.001 -5.014 13.997 1.00 93.88 92 GLU A C 1
ATOM 682 O O . GLU A 1 92 ? -9.856 -5.607 15.062 1.00 93.88 92 GLU A O 1
ATOM 687 N N . ARG A 1 93 ? -10.003 -5.655 12.823 1.00 93.12 93 ARG A N 1
ATOM 688 C CA . ARG A 1 93 ? -9.837 -7.110 12.677 1.00 93.12 93 ARG A CA 1
ATOM 689 C C . ARG A 1 93 ? -8.380 -7.533 12.502 1.00 93.12 93 ARG A C 1
ATOM 691 O O . ARG A 1 93 ? -8.077 -8.726 12.520 1.00 93.12 93 ARG A O 1
ATOM 698 N N . CYS A 1 94 ? -7.478 -6.587 12.255 1.00 93.81 94 CYS A N 1
ATOM 699 C CA . CYS A 1 94 ? -6.072 -6.874 12.003 1.00 93.81 94 CYS A CA 1
ATOM 700 C C . CYS A 1 94 ? -5.328 -7.119 13.319 1.00 93.81 94 CYS A C 1
ATOM 702 O O . CYS A 1 94 ? -5.393 -6.285 14.219 1.00 93.81 94 CYS A O 1
ATOM 704 N N . VAL A 1 95 ? -4.593 -8.230 13.403 1.00 93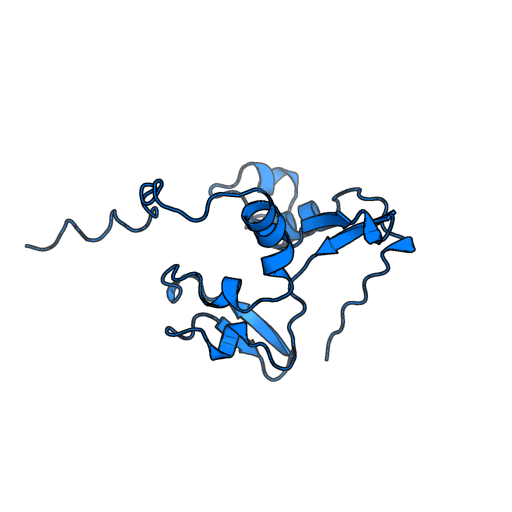.69 95 VAL A N 1
ATOM 705 C CA . VAL A 1 95 ? -3.805 -8.647 14.583 1.00 93.69 95 VAL A CA 1
ATOM 706 C C . VAL A 1 95 ? -2.295 -8.470 14.389 1.00 93.69 95 VAL A C 1
ATOM 708 O O . VAL A 1 95 ? -1.511 -9.074 15.106 1.00 93.69 95 VAL A O 1
ATOM 711 N N . ASP A 1 96 ? -1.879 -7.679 13.395 1.00 89.19 96 ASP A N 1
ATOM 712 C CA . ASP A 1 96 ? -0.467 -7.377 13.111 1.00 89.19 96 ASP A CA 1
ATOM 713 C C . ASP A 1 96 ? 0.419 -8.632 12.940 1.00 89.19 96 ASP A C 1
ATOM 715 O O . ASP A 1 96 ? 1.554 -8.676 13.397 1.00 89.19 96 ASP A O 1
ATOM 719 N N . CYS A 1 97 ? -0.091 -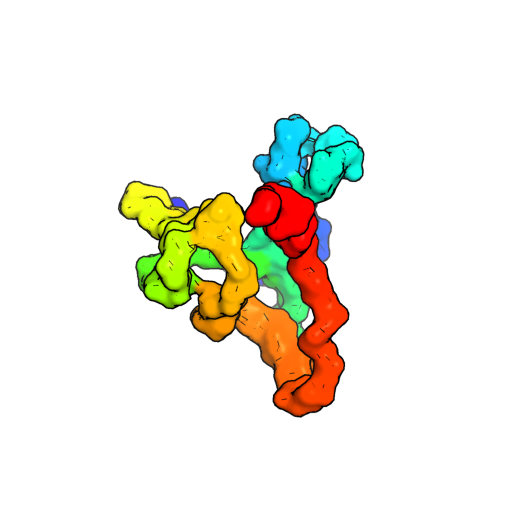9.666 12.259 1.00 91.44 97 CYS A N 1
ATOM 720 C CA . CYS A 1 97 ? 0.646 -10.912 11.987 1.00 91.44 97 CYS A CA 1
ATOM 721 C C . CYS A 1 97 ? 1.590 -10.843 10.770 1.00 91.44 97 CYS A C 1
ATOM 723 O O . CYS A 1 97 ? 2.335 -11.784 10.517 1.00 91.44 97 CYS A O 1
ATOM 725 N N . TRP A 1 98 ? 1.538 -9.756 9.990 1.00 86.75 98 TRP A N 1
ATOM 726 C CA . TRP A 1 98 ? 2.389 -9.471 8.819 1.00 86.75 98 TRP A CA 1
ATOM 727 C C . TRP A 1 98 ? 2.343 -10.464 7.642 1.00 86.75 98 TRP A C 1
ATOM 729 O O . TRP A 1 98 ? 2.959 -10.196 6.613 1.00 86.75 98 TRP A O 1
ATOM 739 N N . THR A 1 99 ? 1.557 -11.540 7.691 1.00 89.69 99 THR A N 1
ATOM 740 C CA . THR A 1 99 ? 1.455 -12.541 6.606 1.00 89.69 99 THR A CA 1
ATOM 741 C C . THR A 1 99 ? 1.043 -11.948 5.253 1.00 89.69 99 THR A C 1
ATOM 743 O O . THR A 1 99 ? 1.502 -12.380 4.203 1.00 89.69 99 THR A O 1
ATOM 746 N N . CYS A 1 100 ? 0.203 -10.912 5.242 1.00 89.56 100 CYS A N 1
ATOM 747 C CA . CYS A 1 100 ? -0.186 -10.237 4.002 1.00 89.56 100 CYS A CA 1
ATOM 748 C C . CYS A 1 100 ? 0.984 -9.503 3.323 1.00 89.56 100 CYS A C 1
ATOM 750 O O . CYS A 1 100 ? 0.972 -9.329 2.105 1.00 89.56 100 CYS A O 1
ATOM 752 N N . SER A 1 101 ? 1.989 -9.080 4.096 1.00 86.69 101 SER A N 1
ATOM 753 C CA . SER A 1 101 ? 3.171 -8.377 3.594 1.00 86.69 101 SER A CA 1
ATOM 754 C C . SER A 1 101 ? 4.180 -9.332 2.957 1.00 86.69 101 SER A C 1
ATOM 756 O O . SER A 1 101 ? 4.777 -8.986 1.941 1.00 86.69 101 SER A O 1
ATOM 758 N N . THR A 1 102 ? 4.307 -10.554 3.489 1.00 85.44 102 THR A N 1
ATOM 759 C CA . THR A 1 102 ? 5.258 -11.563 2.998 1.00 85.44 102 THR A CA 1
ATOM 760 C C . THR A 1 102 ? 4.863 -12.114 1.633 1.00 85.44 102 THR A C 1
ATOM 762 O O . THR A 1 102 ? 5.725 -12.365 0.799 1.00 85.44 102 THR A O 1
ATOM 765 N N . VAL A 1 103 ? 3.561 -12.246 1.369 1.00 88.94 103 VAL A N 1
ATOM 766 C CA . VAL A 1 103 ? 3.047 -12.703 0.067 1.00 88.94 103 VAL A CA 1
ATOM 767 C C . VAL A 1 103 ? 2.913 -11.581 -0.961 1.00 88.94 103 VAL A C 1
ATOM 769 O O . VAL A 1 103 ? 2.706 -11.838 -2.147 1.00 88.94 103 VAL A O 1
ATOM 772 N N . CYS A 1 104 ? 2.996 -10.318 -0.534 1.00 88.88 104 CYS A N 1
ATOM 773 C CA . CYS A 1 104 ? 2.862 -9.188 -1.438 1.00 88.88 104 CYS A CA 1
ATOM 774 C C . CYS A 1 104 ? 4.186 -8.939 -2.167 1.00 88.88 104 CYS A C 1
ATOM 776 O O . CYS A 1 104 ? 5.083 -8.258 -1.668 1.00 88.88 104 CYS A O 1
ATOM 778 N N . THR A 1 105 ? 4.263 -9.417 -3.408 1.00 76.38 105 THR A N 1
ATOM 779 C CA . THR A 1 105 ? 5.418 -9.248 -4.308 1.00 76.38 105 THR A CA 1
ATOM 780 C C . THR A 1 105 ? 5.820 -7.786 -4.528 1.00 76.38 105 THR A C 1
ATOM 782 O O . THR A 1 105 ? 6.956 -7.498 -4.896 1.00 76.38 105 THR A O 1
ATOM 785 N N . ARG A 1 106 ? 4.903 -6.836 -4.293 1.00 67.62 106 ARG A N 1
ATOM 786 C CA . ARG A 1 106 ? 5.172 -5.397 -4.404 1.00 67.62 106 ARG A CA 1
ATOM 787 C C . ARG A 1 106 ? 5.612 -4.727 -3.108 1.00 67.62 106 ARG A C 1
ATOM 789 O O . ARG A 1 106 ? 6.354 -3.756 -3.174 1.00 67.62 106 ARG A O 1
ATOM 796 N N . PHE A 1 107 ? 5.193 -5.251 -1.960 1.00 56.94 107 PHE A N 1
ATOM 797 C CA . PHE A 1 107 ? 5.636 -4.770 -0.648 1.00 56.94 107 PHE A CA 1
ATOM 798 C C . PHE A 1 107 ? 7.049 -5.280 -0.323 1.00 56.94 107 PHE A C 1
ATOM 800 O O . PHE A 1 107 ? 7.843 -4.583 0.300 1.00 56.94 107 PHE A O 1
ATOM 807 N N . SER A 1 108 ? 7.387 -6.475 -0.819 1.00 50.25 108 SER A N 1
ATOM 808 C CA . SER A 1 108 ? 8.686 -7.125 -0.613 1.00 50.25 108 SER A CA 1
ATOM 809 C C . SER A 1 108 ? 9.876 -6.376 -1.240 1.00 50.25 108 SER A C 1
ATOM 811 O O . SER A 1 108 ? 11.000 -6.544 -0.775 1.00 50.25 108 SER A O 1
ATOM 813 N N . SER A 1 109 ? 9.657 -5.465 -2.202 1.00 48.47 109 SER A N 1
ATOM 814 C CA . SER A 1 109 ? 10.746 -4.647 -2.769 1.00 48.47 109 SER A CA 1
ATOM 815 C C . SER A 1 109 ? 11.428 -3.723 -1.747 1.00 48.47 109 SER A C 1
ATOM 817 O O . SER A 1 109 ? 12.606 -3.432 -1.914 1.00 48.47 109 SER A O 1
ATOM 819 N N . LEU A 1 110 ? 10.750 -3.337 -0.657 1.00 46.66 110 LEU A N 1
ATOM 820 C CA . LEU A 1 110 ? 11.378 -2.619 0.465 1.00 46.66 110 LEU A CA 1
ATOM 821 C C . LEU A 1 110 ? 12.153 -3.555 1.413 1.00 46.66 110 LEU A C 1
ATOM 823 O O . LEU A 1 110 ? 13.079 -3.127 2.095 1.00 46.66 110 LEU A O 1
ATOM 827 N N . TYR A 1 111 ? 11.802 -4.843 1.448 1.00 47.16 111 TYR A N 1
ATOM 828 C CA . TYR A 1 111 ? 12.391 -5.839 2.350 1.00 47.16 111 TYR A CA 1
ATOM 829 C C . TYR A 1 111 ? 13.580 -6.583 1.728 1.00 47.16 111 TYR A C 1
ATOM 831 O O . TYR A 1 111 ? 14.468 -7.039 2.444 1.00 47.16 111 TYR A O 1
ATOM 839 N N . GLN A 1 112 ? 13.653 -6.668 0.398 1.00 41.25 112 GLN A N 1
ATOM 840 C CA . GLN A 1 112 ? 14.785 -7.283 -0.299 1.00 41.25 112 GLN A CA 1
ATOM 841 C C . GLN A 1 112 ? 16.087 -6.486 -0.158 1.00 41.25 112 GLN A C 1
ATOM 843 O O . GLN A 1 112 ? 17.151 -7.095 -0.164 1.00 41.25 112 GLN A O 1
ATOM 848 N N . LEU A 1 113 ? 16.024 -5.171 0.081 1.00 39.75 113 LEU A N 1
ATOM 849 C CA . LEU A 1 113 ? 17.205 -4.385 0.462 1.00 39.75 113 LEU A CA 1
ATOM 850 C C . LEU A 1 113 ? 17.686 -4.698 1.891 1.00 39.75 113 LEU A C 1
ATOM 852 O O . LEU A 1 113 ? 18.887 -4.704 2.134 1.00 39.75 113 LEU A O 1
ATOM 856 N N . ILE A 1 114 ? 16.779 -5.037 2.815 1.00 43.34 114 ILE A N 1
ATOM 857 C CA . ILE A 1 114 ? 17.129 -5.450 4.187 1.00 43.34 114 ILE A CA 1
ATOM 858 C C . ILE A 1 114 ? 17.685 -6.885 4.198 1.00 43.34 114 ILE A C 1
ATOM 860 O O . ILE A 1 114 ? 18.636 -7.176 4.918 1.00 43.34 114 ILE A O 1
ATOM 864 N N . LEU A 1 115 ? 17.143 -7.779 3.364 1.00 39.31 115 LEU A N 1
ATOM 865 C CA . LEU A 1 115 ? 17.598 -9.171 3.275 1.00 39.31 115 LEU A CA 1
ATOM 866 C C . LEU A 1 115 ? 18.904 -9.338 2.484 1.00 39.31 115 LEU A C 1
ATOM 868 O O . LEU A 1 115 ? 19.717 -10.185 2.846 1.00 39.31 115 LEU A O 1
ATOM 872 N N . ALA A 1 116 ? 19.142 -8.522 1.452 1.00 39.62 116 ALA A N 1
ATOM 873 C CA . ALA A 1 116 ? 20.397 -8.548 0.699 1.00 39.62 116 ALA A CA 1
ATOM 874 C C . ALA A 1 116 ? 21.580 -7.925 1.469 1.00 39.62 116 ALA A C 1
ATOM 876 O O . ALA A 1 116 ? 22.725 -8.267 1.187 1.00 39.62 116 ALA A O 1
ATOM 877 N N . ALA A 1 117 ? 21.321 -7.056 2.457 1.00 41.88 117 ALA A N 1
ATOM 878 C CA . ALA A 1 117 ? 22.352 -6.409 3.276 1.00 41.88 117 ALA A CA 1
ATOM 879 C C . ALA A 1 117 ? 22.801 -7.220 4.510 1.00 41.88 117 ALA A C 1
ATOM 881 O O . ALA A 1 117 ? 23.682 -6.773 5.240 1.00 41.88 117 ALA A O 1
ATOM 882 N N . GLY A 1 118 ? 22.262 -8.425 4.717 1.00 36.56 118 GLY A N 1
ATOM 883 C CA . GLY A 1 118 ? 22.757 -9.357 5.727 1.00 36.56 118 GLY A CA 1
ATOM 884 C C . GLY A 1 118 ? 22.294 -9.045 7.152 1.00 36.56 118 GLY A C 1
ATOM 885 O O . GLY A 1 118 ? 22.669 -8.044 7.749 1.00 36.56 118 GLY A O 1
ATOM 886 N N . CYS A 1 119 ? 21.500 -9.966 7.699 1.00 33.00 119 CYS A N 1
ATOM 887 C CA . CYS A 1 119 ? 21.521 -10.467 9.082 1.00 33.00 119 CYS A CA 1
ATOM 888 C C . CYS A 1 119 ? 20.100 -10.904 9.455 1.00 33.00 119 CYS A C 1
ATOM 890 O O . CYS A 1 119 ? 19.350 -10.190 10.116 1.00 33.00 119 CYS A O 1
ATOM 892 N N . TRP A 1 120 ? 19.716 -12.101 9.004 1.00 34.56 120 TRP A N 1
ATOM 893 C CA . TRP A 1 120 ? 18.490 -12.767 9.454 1.00 34.56 120 TRP A CA 1
ATOM 894 C C . TRP A 1 120 ? 18.779 -13.826 10.522 1.00 34.56 120 TRP A C 1
ATOM 896 O O . TRP A 1 120 ? 18.125 -14.861 10.596 1.00 34.56 120 TRP A O 1
ATOM 906 N N . THR A 1 121 ? 19.762 -13.559 11.379 1.00 39.31 121 THR A N 1
ATOM 907 C CA . THR A 1 121 ? 20.018 -14.360 12.574 1.00 39.31 121 THR A CA 1
ATOM 908 C C . THR A 1 121 ? 19.985 -13.458 13.795 1.00 39.31 121 THR A C 1
ATOM 910 O O . THR A 1 121 ? 20.902 -12.678 14.012 1.00 39.31 121 THR A O 1
ATOM 913 N N . CYS A 1 122 ? 18.907 -13.610 14.569 1.00 36.72 122 CYS A N 1
ATOM 914 C CA . CYS A 1 122 ? 18.826 -13.365 16.008 1.00 36.72 122 CYS A CA 1
ATOM 915 C C . CYS A 1 122 ? 19.354 -12.014 16.523 1.00 36.72 122 CYS A C 1
ATOM 917 O O . CYS A 1 122 ? 20.544 -11.938 16.784 1.00 36.72 122 CYS A O 1
ATOM 919 N N . LEU A 1 123 ? 18.484 -11.022 16.817 1.00 31.44 123 LEU A N 1
ATOM 920 C CA . LEU A 1 123 ? 18.605 -10.257 18.087 1.00 31.44 123 LEU A CA 1
ATOM 921 C C . LEU A 1 123 ? 17.537 -9.201 18.433 1.00 31.44 123 LEU A C 1
ATOM 923 O O . LEU A 1 123 ? 17.538 -8.773 19.578 1.00 31.44 123 LEU A O 1
ATOM 927 N N . LEU A 1 124 ? 16.610 -8.772 17.567 1.00 33.47 124 LEU A N 1
ATOM 928 C CA . LEU A 1 124 ? 15.704 -7.655 17.934 1.00 33.47 124 LEU A CA 1
ATOM 929 C C . LEU A 1 124 ? 14.218 -8.006 17.847 1.00 33.47 124 LEU A C 1
ATOM 931 O O . LEU A 1 124 ? 13.407 -7.329 17.223 1.00 33.47 124 LEU A O 1
ATOM 935 N N . TYR A 1 125 ? 13.870 -9.062 18.577 1.00 39.34 125 TYR A N 1
ATOM 936 C CA . TYR A 1 125 ? 12.521 -9.362 19.054 1.00 39.34 125 TYR A CA 1
ATOM 937 C C . TYR A 1 125 ? 12.180 -8.479 20.274 1.00 39.34 125 TYR A C 1
ATOM 939 O O . TYR A 1 125 ? 11.779 -8.988 21.308 1.00 39.34 125 TYR A O 1
ATOM 947 N N . THR A 1 126 ? 12.381 -7.158 20.213 1.00 35.12 126 THR A N 1
ATOM 948 C CA . THR A 1 126 ? 12.012 -6.239 21.311 1.00 35.12 126 THR A CA 1
ATOM 949 C C . THR A 1 126 ? 11.643 -4.847 20.791 1.00 35.12 126 THR A C 1
ATOM 951 O O . THR A 1 126 ? 12.314 -3.851 21.039 1.00 35.12 126 THR A O 1
ATOM 954 N N . SER A 1 127 ? 10.507 -4.733 20.107 1.00 33.09 127 SER A N 1
ATOM 955 C CA . SER A 1 127 ? 9.725 -3.496 20.209 1.00 33.09 127 SER A CA 1
ATOM 956 C C . SER A 1 127 ? 8.252 -3.863 20.405 1.00 33.09 127 SER A C 1
ATOM 958 O O . SER A 1 127 ? 7.696 -4.605 19.593 1.00 33.09 127 SER A O 1
ATOM 960 N N . PRO A 1 128 ? 7.621 -3.451 21.519 1.00 33.09 128 PRO A N 1
ATOM 961 C CA . PRO A 1 128 ? 6.252 -3.835 21.811 1.00 33.09 128 PRO A CA 1
ATOM 962 C C . PRO A 1 128 ? 5.299 -3.096 20.870 1.00 33.09 128 PRO A C 1
ATOM 964 O O . PRO A 1 128 ? 5.370 -1.876 20.707 1.00 33.09 128 PRO A O 1
ATOM 967 N N . SER A 1 129 ? 4.379 -3.848 20.268 1.00 37.09 129 SER A N 1
ATOM 968 C CA . SER A 1 129 ? 3.215 -3.290 19.582 1.00 37.09 129 SER A CA 1
ATOM 969 C C . SER A 1 129 ? 2.410 -2.413 20.560 1.00 37.09 129 SER A C 1
ATOM 971 O O . SER A 1 129 ? 2.141 -2.839 21.685 1.00 37.09 129 SER A O 1
ATOM 973 N N . PRO A 1 130 ? 1.955 -1.209 20.164 1.00 38.56 130 PRO A N 1
ATOM 974 C CA . PRO A 1 130 ? 1.203 -0.296 21.032 1.00 38.56 130 PRO A CA 1
ATOM 975 C C . PRO A 1 130 ? -0.199 -0.800 21.446 1.00 38.56 130 PRO A C 1
ATOM 977 O O . PRO A 1 130 ? -0.944 -0.064 22.095 1.00 38.56 130 PRO A O 1
ATOM 980 N N . ARG A 1 131 ? -0.582 -2.044 21.114 1.00 41.12 131 ARG A N 1
ATOM 981 C CA . ARG A 1 131 ? -1.856 -2.660 21.531 1.00 41.12 131 ARG A CA 1
ATOM 982 C C . ARG A 1 131 ? -1.809 -3.405 22.870 1.00 41.12 131 ARG A C 1
ATOM 984 O O . ARG A 1 131 ? -2.854 -3.862 23.318 1.00 41.12 131 ARG A O 1
ATOM 991 N N . ASP A 1 132 ? -0.662 -3.467 23.543 1.00 39.00 132 ASP A N 1
ATOM 992 C CA . ASP A 1 132 ? -0.494 -4.256 24.777 1.00 39.00 132 ASP A CA 1
ATOM 993 C C . ASP A 1 132 ? -0.988 -3.557 26.070 1.00 39.00 132 ASP A C 1
ATOM 995 O O . ASP A 1 132 ? -0.881 -4.073 27.176 1.00 39.00 132 ASP A O 1
ATOM 999 N N . LYS A 1 133 ? -1.582 -2.357 25.977 1.00 37.75 133 LYS A N 1
ATOM 1000 C CA . LYS A 1 133 ? -2.077 -1.614 27.160 1.00 37.75 133 LYS A CA 1
ATOM 1001 C C . LYS A 1 133 ? -3.534 -1.898 27.542 1.00 37.75 133 LYS A C 1
ATOM 1003 O O . LYS A 1 133 ? -4.096 -1.172 28.359 1.00 37.75 133 LYS A O 1
ATOM 1008 N N . ARG A 1 134 ? -4.180 -2.911 26.953 1.00 37.34 134 ARG A N 1
ATOM 1009 C CA . ARG A 1 134 ? -5.621 -3.168 27.157 1.00 37.34 134 ARG A CA 1
ATOM 1010 C C . ARG A 1 134 ? -5.964 -4.529 27.778 1.00 37.34 134 ARG A C 1
ATOM 1012 O O . ARG A 1 134 ? -7.140 -4.869 27.811 1.00 37.34 134 ARG A O 1
ATOM 1019 N N . GLN A 1 135 ? -4.979 -5.270 28.298 1.00 42.81 135 GLN A N 1
ATOM 1020 C CA . GLN A 1 135 ? -5.200 -6.570 28.961 1.00 42.81 135 GLN A CA 1
ATOM 1021 C C . GLN A 1 135 ? -4.798 -6.632 30.445 1.00 42.81 135 GLN A C 1
ATOM 1023 O O . GLN A 1 135 ? -5.017 -7.652 31.086 1.00 42.81 135 GLN A O 1
ATOM 1028 N N . SER A 1 136 ? -4.339 -5.534 31.053 1.00 38.03 136 SER A N 1
ATOM 1029 C CA . SER A 1 136 ? -4.141 -5.446 32.508 1.00 38.03 136 SER A CA 1
ATOM 1030 C C . SER A 1 136 ? -5.320 -4.737 33.191 1.00 38.03 136 SER A C 1
ATOM 1032 O O . SER A 1 136 ? -5.160 -3.635 33.718 1.00 38.03 136 SER A O 1
ATOM 1034 N N . ARG A 1 137 ? -6.528 -5.304 33.100 1.00 34.94 137 ARG A N 1
ATOM 1035 C CA . ARG A 1 137 ? -7.691 -4.983 33.955 1.00 34.94 137 ARG A CA 1
ATOM 1036 C C . ARG A 1 137 ? -8.829 -5.951 33.639 1.00 34.94 137 ARG A C 1
ATOM 1038 O O . ARG A 1 137 ? -9.691 -5.648 32.824 1.00 34.94 137 ARG A O 1
ATOM 1045 N N . MET A 1 138 ? -8.816 -7.101 34.293 1.00 28.39 138 MET A N 1
ATOM 1046 C CA . MET A 1 138 ? -10.002 -7.785 34.814 1.00 28.39 138 MET A CA 1
ATOM 1047 C C . MET A 1 138 ? -9.516 -8.872 35.789 1.00 28.39 138 MET A C 1
ATOM 1049 O O . MET A 1 138 ? -8.390 -9.336 35.620 1.00 28.39 138 MET A O 1
ATOM 1053 N N . PRO A 1 139 ? -10.287 -9.113 36.861 1.00 40.91 139 PRO A N 1
ATOM 1054 C CA . PRO A 1 139 ? -9.805 -9.510 38.189 1.00 40.91 139 PRO A CA 1
ATOM 1055 C C . PRO A 1 139 ? -9.182 -10.903 38.270 1.00 40.91 139 PRO A C 1
ATOM 1057 O O . PRO A 1 139 ? -9.616 -11.794 37.508 1.00 40.91 139 PRO A O 1
#

pLDDT: mean 78.16, std 22.41, range [28.39, 96.25]

Radius of gyration: 18.03 Å; chains: 1; bounding box: 41×38×56 Å